Protein AF-A0A7S3TLE8-F1 (afdb_monomer_lite)

Organism: NCBI:txid141414

Foldseek 3Di:
DQDALPDPLVVVLVVLLVVLLVVLVVQLVPDPDQAEAAEDWQFDDPDLVRTHQDLVNSVSNVVSNVVSCVVSNYHYDYADCADPPSVSCGSTHHPCVSVVVDDDDPPPD

Radius of gyration: 15.37 Å; chains: 1; bounding box: 39×44×37 Å

Structure (mmCIF, N/CA/C/O backbone):
data_AF-A0A7S3TLE8-F1
#
_entry.id   AF-A0A7S3TLE8-F1
#
loop_
_atom_site.group_PDB
_atom_site.id
_atom_site.type_symbol
_atom_site.label_atom_id
_atom_site.label_alt_id
_atom_site.label_comp_id
_atom_site.label_asym_id
_atom_site.label_entity_id
_atom_site.label_seq_id
_atom_site.pdbx_PDB_ins_code
_atom_site.Cartn_x
_atom_site.Cartn_y
_atom_site.Cartn_z
_atom_site.occupancy
_atom_site.B_iso_or_equiv
_atom_site.auth_seq_id
_atom_site.auth_comp_id
_atom_site.auth_asym_id
_atom_site.auth_atom_id
_atom_site.pdbx_PDB_model_num
ATOM 1 N N . GLY A 1 1 ? -5.365 9.516 -11.826 1.00 66.75 1 GLY A N 1
ATOM 2 C CA . GLY A 1 1 ? -4.471 9.340 -10.668 1.00 66.75 1 GLY A CA 1
ATOM 3 C C . GLY A 1 1 ? -4.096 10.702 -10.131 1.00 66.75 1 GLY A C 1
ATOM 4 O O . GLY A 1 1 ? -4.058 11.639 -10.918 1.00 66.75 1 GLY A O 1
ATOM 5 N N . ALA A 1 2 ? -3.876 10.825 -8.821 1.00 85.94 2 ALA A N 1
ATOM 6 C CA . ALA A 1 2 ? -3.466 12.085 -8.189 1.00 85.94 2 ALA A CA 1
ATOM 7 C C . ALA A 1 2 ? -1.952 12.368 -8.320 1.00 85.94 2 ALA A C 1
ATOM 9 O O . ALA A 1 2 ? -1.517 13.480 -8.052 1.00 85.94 2 ALA A O 1
ATOM 10 N N . TYR A 1 3 ? -1.165 11.378 -8.749 1.00 93.06 3 TYR A N 1
ATOM 11 C CA . TYR A 1 3 ? 0.283 11.446 -8.969 1.00 93.06 3 TYR A CA 1
ATOM 12 C C . TYR A 1 3 ? 0.683 10.493 -10.106 1.00 93.06 3 TYR A C 1
ATOM 14 O O . TYR A 1 3 ? -0.108 9.620 -10.455 1.00 93.06 3 TYR 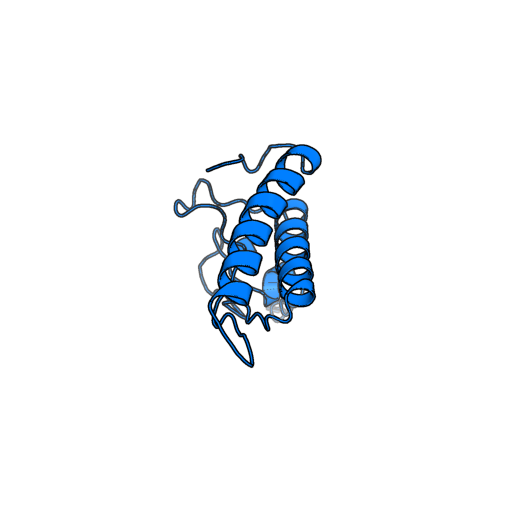A O 1
ATOM 22 N N . MET A 1 4 ? 1.894 10.623 -10.654 1.00 94.69 4 MET A N 1
ATOM 23 C CA . MET A 1 4 ? 2.493 9.689 -11.627 1.00 94.69 4 MET A CA 1
ATOM 24 C C . MET A 1 4 ? 3.645 8.905 -10.985 1.00 94.69 4 MET A C 1
ATOM 26 O O . MET A 1 4 ? 4.280 9.407 -10.062 1.00 94.69 4 MET A O 1
ATOM 30 N N . CYS A 1 5 ? 3.939 7.699 -11.482 1.00 93.94 5 CYS A N 1
ATOM 31 C CA . CYS A 1 5 ? 4.962 6.817 -10.895 1.00 93.94 5 CYS A CA 1
ATOM 32 C C . CYS A 1 5 ? 6.385 7.393 -10.931 1.00 93.94 5 CYS A C 1
ATOM 34 O O . CYS A 1 5 ? 7.216 7.016 -10.119 1.00 93.94 5 CYS A O 1
ATOM 36 N N . ASN A 1 6 ? 6.665 8.302 -11.867 1.00 94.94 6 ASN A N 1
ATOM 37 C CA . ASN A 1 6 ? 7.965 8.950 -12.035 1.00 94.94 6 ASN A CA 1
ATOM 38 C C . ASN A 1 6 ? 8.069 10.308 -11.322 1.00 94.94 6 ASN A C 1
ATOM 40 O O . ASN A 1 6 ? 9.055 11.021 -11.514 1.00 94.94 6 ASN A O 1
ATOM 44 N N . MET A 1 7 ? 7.048 10.712 -10.561 1.00 96.38 7 MET A N 1
ATOM 45 C CA . MET A 1 7 ? 7.151 11.919 -9.750 1.00 96.38 7 MET A CA 1
ATOM 46 C C . MET A 1 7 ? 8.108 11.680 -8.575 1.00 96.38 7 MET A C 1
ATOM 48 O O . MET A 1 7 ? 8.113 10.585 -8.011 1.00 96.38 7 MET A O 1
ATOM 52 N N . PRO A 1 8 ? 8.876 12.698 -8.159 1.00 97.50 8 PRO A N 1
ATOM 53 C CA . PRO A 1 8 ? 9.689 12.598 -6.955 1.00 97.50 8 PRO A CA 1
ATOM 54 C C . PRO A 1 8 ? 8.848 12.246 -5.717 1.00 97.50 8 PRO A C 1
ATOM 56 O O . PRO A 1 8 ? 7.723 12.738 -5.554 1.00 97.50 8 PRO A O 1
ATOM 59 N N . LEU A 1 9 ? 9.380 11.386 -4.842 1.00 97.31 9 LEU A N 1
ATOM 60 C CA . LEU A 1 9 ? 8.640 10.832 -3.702 1.00 97.31 9 LEU A CA 1
ATOM 61 C C . LEU A 1 9 ? 8.156 11.918 -2.733 1.00 97.31 9 LEU A C 1
ATOM 63 O O . LEU A 1 9 ? 7.073 11.796 -2.165 1.00 97.31 9 LEU A O 1
ATOM 67 N N . GLU A 1 10 ? 8.908 13.006 -2.586 1.00 97.50 10 GLU A N 1
ATOM 68 C CA . GLU A 1 10 ? 8.554 14.171 -1.774 1.00 97.50 10 GLU A CA 1
ATOM 69 C C . GLU A 1 10 ? 7.278 14.877 -2.251 1.00 97.50 10 GLU A C 1
ATOM 71 O O . GLU A 1 10 ? 6.582 15.499 -1.450 1.00 97.50 10 GLU A O 1
ATOM 76 N N . HIS A 1 11 ? 6.928 14.746 -3.533 1.00 97.44 11 HIS A N 1
ATOM 77 C CA . HIS A 1 11 ? 5.671 15.256 -4.073 1.00 97.44 11 HIS A CA 1
ATOM 78 C C . HIS A 1 11 ? 4.525 14.252 -3.920 1.00 97.44 11 HIS A C 1
ATOM 80 O O . HIS A 1 11 ? 3.375 14.658 -3.754 1.00 97.44 11 HIS A O 1
ATOM 86 N N . ILE A 1 12 ? 4.821 12.950 -3.958 1.00 97.12 12 ILE A N 1
ATOM 87 C CA . ILE A 1 12 ? 3.817 11.883 -3.849 1.00 97.12 12 ILE A CA 1
ATOM 88 C C . ILE A 1 12 ? 3.366 11.693 -2.396 1.00 97.12 12 ILE A C 1
ATOM 90 O O . ILE A 1 12 ? 2.167 11.597 -2.132 1.00 97.12 12 ILE A O 1
ATOM 94 N N . ARG A 1 13 ? 4.303 11.674 -1.441 1.00 97.38 13 ARG A N 1
ATOM 95 C CA . ARG A 1 13 ? 4.035 11.411 -0.018 1.00 97.38 13 ARG A CA 1
ATOM 96 C C . ARG A 1 13 ? 2.893 12.253 0.574 1.00 97.38 13 ARG A C 1
ATOM 98 O O . ARG A 1 13 ? 1.964 11.648 1.108 1.00 97.38 13 ARG A O 1
ATOM 105 N N . PRO A 1 14 ? 2.861 13.597 0.445 1.00 97.50 14 PRO A N 1
ATOM 106 C CA . PRO A 1 14 ? 1.776 14.396 1.023 1.00 97.50 14 PRO A CA 1
ATOM 107 C C . PRO A 1 14 ? 0.407 14.115 0.381 1.00 97.50 14 PRO A C 1
ATOM 109 O O . PRO A 1 14 ? -0.628 14.222 1.045 1.00 97.50 14 PRO A O 1
ATOM 112 N N . ILE A 1 15 ? 0.380 13.726 -0.900 1.00 96.44 15 ILE A N 1
ATOM 113 C CA . ILE A 1 15 ? -0.852 13.332 -1.597 1.00 96.44 15 ILE A CA 1
ATOM 114 C C . ILE A 1 15 ? -1.384 12.032 -0.989 1.00 96.44 15 ILE A C 1
ATOM 116 O O . ILE A 1 15 ? -2.561 11.958 -0.629 1.00 96.44 15 ILE A O 1
ATOM 120 N N . LEU A 1 16 ? -0.511 11.031 -0.827 1.00 95.19 16 LEU A N 1
ATOM 121 C CA . LEU A 1 16 ? -0.863 9.749 -0.217 1.00 95.19 16 LEU A CA 1
ATOM 122 C C . LEU A 1 16 ? -1.356 9.926 1.217 1.00 95.19 16 LEU A C 1
ATOM 124 O O . LEU A 1 16 ? -2.450 9.464 1.537 1.00 95.19 16 LEU A O 1
ATOM 128 N N . GLN A 1 17 ? -0.608 10.662 2.038 1.00 96.94 17 GLN A N 1
ATOM 129 C CA . GLN A 1 17 ? -0.977 10.973 3.419 1.00 96.94 17 GLN A CA 1
ATOM 130 C C . GLN A 1 17 ? -2.367 11.599 3.499 1.00 96.94 17 GLN A C 1
ATOM 132 O O . GLN A 1 17 ? -3.210 11.145 4.266 1.00 96.94 17 GLN A O 1
ATOM 137 N N . THR A 1 18 ? -2.656 12.584 2.647 1.00 97.00 18 THR A N 1
ATOM 138 C CA . THR A 1 18 ? -3.977 13.227 2.607 1.00 97.00 18 THR A CA 1
ATOM 139 C C . THR A 1 18 ? -5.092 12.222 2.299 1.00 97.00 18 THR A C 1
ATOM 141 O O . THR A 1 18 ? -6.143 12.234 2.946 1.00 97.00 18 THR A O 1
ATOM 144 N N . CYS A 1 19 ? -4.887 11.339 1.318 1.00 95.44 19 CYS A N 1
ATOM 145 C CA . CYS A 1 19 ? -5.876 10.336 0.927 1.00 95.44 19 CYS A CA 1
ATOM 146 C C . CYS A 1 19 ? -6.109 9.282 2.019 1.00 95.44 19 CYS A C 1
ATOM 148 O O . CYS A 1 19 ? -7.261 9.018 2.374 1.00 95.44 19 CYS A O 1
ATOM 150 N N . ILE A 1 20 ? -5.032 8.709 2.559 1.00 96.56 20 ILE A N 1
ATOM 151 C CA . ILE A 1 20 ? -5.085 7.648 3.571 1.00 96.56 20 ILE A CA 1
ATOM 152 C C . ILE A 1 20 ? -5.668 8.209 4.871 1.00 96.56 20 ILE A C 1
ATOM 154 O O . ILE A 1 20 ? -6.603 7.625 5.420 1.00 96.56 20 ILE A O 1
ATOM 158 N N . GLN A 1 21 ? -5.219 9.391 5.306 1.00 97.94 21 GLN A N 1
ATOM 159 C CA . GLN A 1 21 ? -5.721 10.042 6.516 1.00 97.94 21 GLN A CA 1
ATOM 160 C C . GLN A 1 21 ? -7.218 10.325 6.427 1.00 97.94 21 GLN A C 1
ATOM 162 O O . GLN A 1 21 ? -7.955 10.077 7.385 1.00 97.94 21 GLN A O 1
ATOM 167 N N . LYS A 1 22 ? -7.694 10.823 5.278 1.00 97.69 22 LYS A N 1
ATOM 168 C CA . LYS A 1 22 ? -9.120 11.087 5.060 1.00 97.69 22 LYS A CA 1
ATOM 169 C C . LYS A 1 22 ? -9.947 9.808 5.193 1.00 97.69 22 LYS A C 1
ATOM 171 O O . LYS A 1 22 ? -11.005 9.839 5.821 1.00 97.69 22 LYS A O 1
ATOM 176 N N . TYR A 1 23 ? -9.470 8.704 4.617 1.00 96.56 23 TYR A N 1
ATOM 177 C CA . TYR A 1 23 ? -10.128 7.406 4.735 1.00 96.56 23 TYR A CA 1
ATOM 178 C C . TYR A 1 23 ? -10.122 6.903 6.184 1.00 96.56 23 TYR A C 1
ATOM 180 O O . TYR A 1 23 ? -11.192 6.649 6.733 1.00 96.56 23 TYR A O 1
ATOM 188 N N . ALA A 1 24 ? -8.950 6.822 6.820 1.00 98.06 24 ALA A N 1
ATOM 189 C CA . ALA A 1 24 ? -8.796 6.274 8.166 1.00 98.06 24 ALA A CA 1
ATOM 190 C C . ALA A 1 24 ? -9.596 7.071 9.207 1.00 98.06 24 ALA A C 1
ATOM 192 O O . ALA A 1 24 ? -10.322 6.482 10.003 1.00 98.06 24 ALA A O 1
ATOM 193 N N . THR A 1 25 ? -9.571 8.407 9.120 1.00 98.12 25 THR A N 1
ATOM 194 C CA . THR A 1 25 ? -10.373 9.291 9.984 1.00 98.12 25 THR A CA 1
ATOM 195 C C . THR A 1 25 ? -11.869 9.039 9.806 1.00 98.12 25 THR A C 1
ATOM 197 O O . THR A 1 25 ? -12.614 8.973 10.783 1.00 98.12 25 THR A O 1
ATOM 200 N N . GLY A 1 26 ? -12.333 8.895 8.560 1.00 97.94 26 GLY A N 1
ATOM 201 C CA . GLY A 1 26 ? -13.729 8.569 8.279 1.00 97.94 26 GLY A CA 1
ATOM 202 C C . GLY A 1 26 ? -14.111 7.205 8.848 1.00 97.94 26 GLY A C 1
ATOM 203 O O . GLY A 1 26 ? -15.102 7.091 9.561 1.00 97.94 26 GLY A O 1
ATOM 204 N N . PHE A 1 27 ? -13.297 6.184 8.593 1.00 97.50 27 PHE A N 1
ATOM 205 C CA . PHE A 1 27 ? -13.540 4.831 9.079 1.00 97.50 27 PHE A CA 1
ATOM 206 C C . PHE A 1 27 ? -13.594 4.775 10.611 1.00 97.50 27 PHE A C 1
ATOM 208 O O . PHE A 1 27 ? -14.568 4.280 11.172 1.00 97.50 27 PHE A O 1
ATOM 215 N N . ALA A 1 28 ? -12.613 5.372 11.291 1.00 97.12 28 ALA A N 1
ATOM 216 C CA . ALA A 1 28 ? -12.561 5.435 12.749 1.00 97.12 28 ALA A CA 1
ATOM 217 C C . ALA A 1 28 ? -13.735 6.207 13.368 1.00 97.12 28 ALA A C 1
ATOM 219 O O . ALA A 1 28 ? -14.158 5.887 14.476 1.00 97.12 28 ALA A O 1
ATOM 220 N N . LYS A 1 29 ? -14.276 7.203 12.656 1.00 97.69 29 LYS A N 1
ATOM 221 C CA . LYS A 1 29 ? -15.440 7.980 13.095 1.00 97.69 29 LYS A CA 1
ATOM 222 C C . LYS A 1 29 ? -16.754 7.200 13.014 1.00 97.69 29 LYS A C 1
ATOM 224 O O . LYS A 1 29 ? -17.641 7.451 13.822 1.00 97.69 29 LYS A O 1
ATOM 229 N N . TYR A 1 30 ? -16.918 6.346 12.005 1.00 96.94 30 TYR A N 1
ATOM 230 C CA . TYR A 1 30 ? -18.201 5.693 11.710 1.00 96.94 30 TYR A CA 1
ATOM 231 C C . TYR A 1 30 ? -18.266 4.222 12.136 1.00 96.94 30 TYR A C 1
ATOM 233 O O . TYR A 1 30 ? -19.344 3.633 12.079 1.00 96.94 30 TYR A O 1
ATOM 241 N N . VAL A 1 31 ? -17.143 3.628 12.545 1.00 95.75 31 VAL A N 1
ATOM 242 C CA . VAL A 1 31 ? -17.067 2.236 12.999 1.00 95.75 31 VAL A CA 1
ATOM 243 C C . VAL A 1 31 ? -16.643 2.192 14.463 1.00 95.75 31 VAL A C 1
ATOM 245 O O . VAL A 1 31 ? -15.484 2.443 14.811 1.00 95.75 31 VAL A O 1
ATOM 248 N N . ASP A 1 32 ? -17.600 1.838 15.315 1.00 94.12 32 ASP A N 1
ATOM 249 C CA . ASP A 1 32 ? -17.377 1.630 16.742 1.00 94.12 32 ASP A CA 1
ATOM 250 C C . ASP A 1 32 ? -16.731 0.264 17.022 1.00 94.12 32 ASP A C 1
ATOM 252 O O . ASP A 1 32 ? -16.962 -0.719 16.317 1.00 94.12 32 ASP A O 1
ATOM 256 N N . GLY A 1 33 ? -15.943 0.188 18.098 1.00 95.62 33 GLY A N 1
ATOM 257 C CA . GLY A 1 33 ? -15.304 -1.051 18.551 1.00 95.62 33 GLY A CA 1
ATOM 258 C C . GLY A 1 33 ? -14.007 -1.401 17.813 1.00 95.62 33 GLY A C 1
ATOM 259 O O . GLY A 1 33 ? -13.233 -0.518 17.443 1.00 95.62 33 GLY A O 1
ATOM 260 N N . LEU A 1 34 ? -13.738 -2.706 17.671 1.00 96.75 34 LEU A N 1
ATOM 261 C CA . LEU A 1 34 ? -12.550 -3.213 16.980 1.00 96.75 34 LEU A CA 1
ATOM 262 C C . LEU A 1 34 ? -12.678 -2.987 15.473 1.00 96.75 34 LEU A C 1
ATOM 264 O O . LEU A 1 34 ? -13.670 -3.368 14.855 1.00 96.75 34 LEU A O 1
ATOM 268 N N . ARG A 1 35 ? -11.641 -2.393 14.886 1.00 97.44 35 ARG A N 1
ATOM 269 C CA . ARG A 1 35 ? -11.617 -1.957 13.492 1.00 97.44 35 ARG A CA 1
ATOM 270 C C . ARG A 1 35 ? -10.601 -2.763 12.707 1.00 97.44 35 ARG A C 1
ATOM 272 O O . ARG A 1 35 ? -9.443 -2.857 13.106 1.00 97.44 35 ARG A O 1
ATOM 279 N N . ALA A 1 36 ? -11.023 -3.295 11.567 1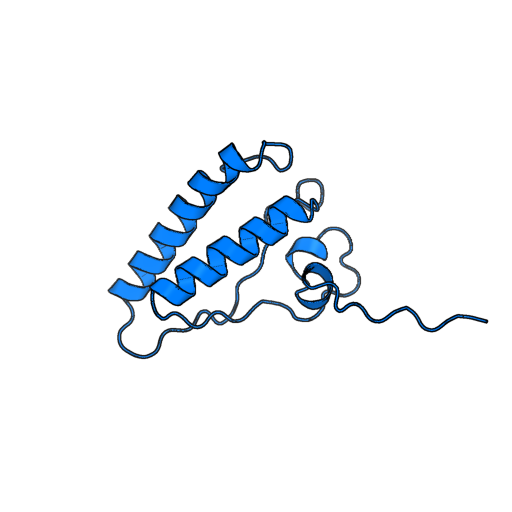.00 97.38 36 ALA A N 1
ATOM 280 C CA . ALA A 1 36 ? -10.136 -3.990 10.652 1.00 97.38 36 ALA A CA 1
ATOM 281 C C . ALA A 1 36 ? -10.447 -3.639 9.198 1.00 97.38 36 ALA A C 1
ATOM 283 O O . ALA A 1 36 ? -11.610 -3.492 8.821 1.00 97.38 36 ALA A O 1
ATOM 284 N N . ILE A 1 37 ? -9.395 -3.547 8.389 1.00 97.12 37 ILE A N 1
ATOM 285 C CA . ILE A 1 37 ? -9.480 -3.528 6.930 1.00 97.12 37 ILE A CA 1
ATOM 286 C C . ILE A 1 37 ? -9.120 -4.932 6.472 1.00 97.12 37 ILE A C 1
ATOM 288 O O . ILE A 1 37 ? -7.968 -5.343 6.602 1.00 97.12 37 ILE A O 1
ATOM 292 N N . SER A 1 38 ? -10.106 -5.674 5.968 1.00 96.19 38 SER A N 1
ATOM 293 C CA . SER A 1 38 ? -9.914 -7.063 5.542 1.00 96.19 38 SER A CA 1
ATOM 294 C C . SER A 1 38 ? -8.956 -7.198 4.361 1.00 96.19 38 SER A C 1
ATOM 296 O O . SER A 1 38 ? -8.334 -8.244 4.216 1.00 96.19 38 SER A O 1
ATOM 298 N N . GLU A 1 39 ? -8.849 -6.160 3.529 1.00 97.69 39 GLU A N 1
ATOM 299 C CA . GLU A 1 39 ? -7.996 -6.143 2.343 1.00 97.69 39 GLU A CA 1
ATOM 300 C C . GLU A 1 39 ? -7.473 -4.727 2.075 1.00 97.69 39 GLU A C 1
ATOM 302 O O . GLU A 1 39 ? -8.249 -3.788 1.887 1.00 97.69 39 GLU A O 1
ATOM 307 N N . PHE A 1 40 ? -6.153 -4.577 2.020 1.00 97.62 40 PHE A N 1
ATOM 308 C CA . PHE A 1 40 ? -5.485 -3.426 1.409 1.00 97.62 40 PHE A CA 1
ATOM 309 C C . PHE A 1 40 ? -4.293 -3.901 0.575 1.00 97.62 40 PHE A C 1
ATOM 311 O O . PHE A 1 40 ? -3.770 -4.986 0.806 1.00 97.62 40 PHE A O 1
ATOM 318 N N . SER A 1 41 ? -3.845 -3.101 -0.386 1.00 97.31 41 SER A N 1
ATOM 319 C CA . SER A 1 41 ? -2.681 -3.416 -1.219 1.00 97.31 41 SER A CA 1
ATOM 320 C C . SER A 1 41 ? -1.913 -2.138 -1.561 1.00 97.31 41 SER A C 1
ATOM 322 O O . SER A 1 41 ? -2.217 -1.057 -1.047 1.00 97.31 41 SER A O 1
ATOM 324 N N . LEU A 1 42 ? -0.905 -2.249 -2.425 1.00 96.81 42 LEU A N 1
ATOM 325 C CA . LEU A 1 42 ? -0.132 -1.124 -2.967 1.00 96.81 42 LEU A CA 1
ATOM 326 C C . LEU A 1 42 ? -0.434 -0.919 -4.460 1.00 96.81 42 LEU A C 1
ATOM 328 O O . LEU A 1 42 ? 0.362 -0.335 -5.195 1.00 96.81 42 LEU A O 1
ATOM 332 N N . GLY A 1 43 ? -1.578 -1.423 -4.935 1.00 95.00 43 GLY A N 1
ATOM 333 C CA . GLY A 1 43 ? -2.031 -1.223 -6.307 1.00 95.00 43 GLY A CA 1
ATOM 334 C C . GLY A 1 43 ? -2.223 0.265 -6.616 1.00 95.00 43 GLY A C 1
ATOM 335 O O . GLY A 1 43 ? -2.991 0.954 -5.953 1.00 95.00 43 GLY A O 1
ATOM 33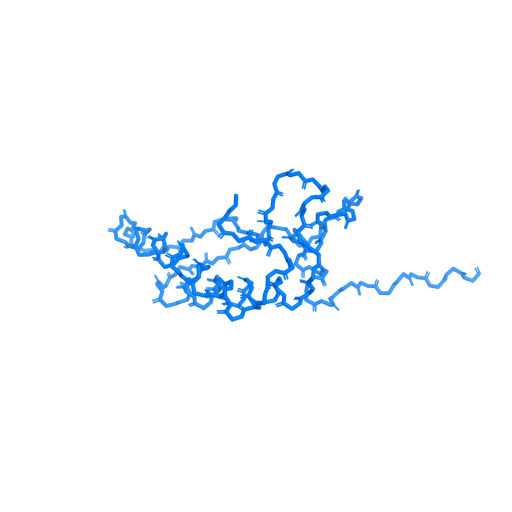6 N N . THR A 1 44 ? -1.532 0.765 -7.641 1.00 94.25 44 THR A N 1
ATOM 337 C CA . THR A 1 44 ? -1.500 2.201 -7.979 1.00 94.25 44 THR A CA 1
ATOM 338 C C . THR A 1 44 ? -2.440 2.571 -9.128 1.00 94.25 44 THR A C 1
ATOM 340 O O . THR A 1 44 ? -3.126 3.592 -9.080 1.00 94.25 44 THR A O 1
ATOM 343 N N . TYR A 1 45 ? -2.501 1.725 -10.157 1.00 93.06 45 TYR A N 1
ATOM 344 C CA . TYR A 1 45 ? -3.325 1.902 -11.351 1.00 93.06 45 TYR A CA 1
ATOM 345 C C . TYR A 1 45 ? -4.041 0.600 -11.704 1.00 93.06 45 TYR A C 1
ATOM 347 O O . TYR A 1 45 ? -3.511 -0.487 -11.493 1.00 93.06 45 TYR A O 1
ATOM 355 N N . SER A 1 46 ? -5.231 0.709 -12.298 1.00 90.75 46 SER A N 1
ATOM 356 C CA . SER A 1 46 ? -5.962 -0.445 -12.839 1.00 90.75 46 SER A CA 1
ATOM 357 C C . SER A 1 46 ? -5.383 -0.953 -14.164 1.00 90.75 46 SER A C 1
ATOM 359 O O . SER A 1 46 ? -5.588 -2.108 -14.529 1.00 90.75 46 SER A O 1
ATOM 361 N N . THR A 1 47 ? -4.652 -0.106 -14.892 1.00 92.50 47 THR A N 1
ATOM 362 C CA . THR A 1 47 ? -4.000 -0.460 -16.157 1.00 92.50 47 THR A CA 1
ATOM 363 C C . THR A 1 47 ? -2.590 -0.968 -15.892 1.00 92.50 47 THR A C 1
ATOM 365 O O . THR A 1 47 ? -1.763 -0.218 -15.380 1.00 92.50 47 THR A O 1
ATOM 368 N N . ALA A 1 48 ? -2.286 -2.197 -16.322 1.00 91.31 48 ALA A N 1
ATOM 369 C CA . ALA A 1 48 ? -0.972 -2.818 -16.129 1.00 91.31 48 ALA A CA 1
ATOM 370 C C . ALA A 1 48 ? 0.181 -1.942 -16.654 1.00 91.31 48 ALA A C 1
ATOM 372 O O . ALA A 1 48 ? 1.159 -1.730 -15.955 1.00 91.31 48 ALA A O 1
ATOM 373 N N . ALA A 1 49 ? 0.029 -1.341 -17.839 1.00 92.06 49 ALA A N 1
ATOM 374 C CA . ALA A 1 49 ? 1.046 -0.467 -18.436 1.00 92.06 49 ALA A CA 1
ATOM 375 C C . ALA A 1 49 ? 1.344 0.823 -17.641 1.00 92.06 49 ALA A C 1
ATOM 377 O O . ALA A 1 49 ? 2.287 1.531 -17.973 1.00 92.06 49 ALA A O 1
ATOM 378 N N . LEU A 1 50 ? 0.521 1.153 -16.641 1.00 93.38 50 LEU A N 1
ATOM 379 C CA . LEU A 1 50 ? 0.671 2.338 -15.795 1.00 93.38 50 LEU A CA 1
ATOM 380 C C . LEU A 1 50 ? 0.943 1.985 -14.329 1.00 93.38 50 LEU A C 1
ATOM 382 O O . LEU A 1 50 ? 1.189 2.891 -13.539 1.00 93.38 50 LEU A O 1
ATOM 386 N N . ALA A 1 51 ? 0.850 0.709 -13.945 1.00 94.25 51 ALA A N 1
ATOM 387 C CA . ALA A 1 51 ? 1.072 0.294 -12.569 1.00 94.25 51 ALA A CA 1
ATOM 388 C C . ALA A 1 51 ? 2.526 0.577 -12.177 1.00 94.25 51 ALA A C 1
ATOM 390 O O . ALA A 1 51 ? 3.450 0.147 -12.862 1.00 94.25 51 ALA A O 1
ATOM 391 N N . CYS A 1 52 ? 2.716 1.320 -11.088 1.00 95.19 52 CYS A N 1
ATOM 392 C CA . CYS A 1 52 ? 4.047 1.608 -10.575 1.00 95.19 52 CYS A CA 1
ATOM 393 C C . CYS A 1 52 ? 4.712 0.323 -10.074 1.00 95.19 52 CYS A C 1
ATOM 395 O O . CYS A 1 52 ? 4.088 -0.450 -9.346 1.00 95.19 52 CYS A O 1
ATOM 397 N N . ASP A 1 53 ? 5.983 0.153 -10.418 1.00 94.88 53 ASP A N 1
ATOM 398 C CA . ASP A 1 53 ? 6.846 -0.957 -10.016 1.00 94.88 53 ASP A CA 1
ATOM 399 C C . ASP A 1 53 ? 8.109 -0.492 -9.268 1.00 94.88 53 ASP A C 1
ATOM 401 O O . ASP A 1 53 ? 8.894 -1.328 -8.824 1.00 94.88 53 ASP A O 1
ATOM 405 N N . ASP A 1 54 ? 8.284 0.823 -9.080 1.00 95.44 54 ASP A N 1
ATOM 406 C CA . ASP A 1 54 ? 9.385 1.396 -8.305 1.00 95.44 54 ASP A CA 1
ATOM 407 C C . ASP A 1 54 ? 9.307 0.959 -6.827 1.00 95.44 54 ASP A C 1
ATOM 409 O O . ASP A 1 54 ? 8.343 1.310 -6.130 1.00 95.44 54 ASP A O 1
ATOM 413 N N . PRO A 1 55 ? 10.308 0.219 -6.310 1.00 94.50 55 PRO A N 1
ATOM 414 C CA . PRO A 1 55 ? 10.262 -0.294 -4.946 1.00 94.50 55 PRO A CA 1
ATOM 415 C C . PRO A 1 55 ? 10.205 0.813 -3.894 1.00 94.50 55 PRO A C 1
ATOM 417 O O . PRO A 1 55 ? 9.504 0.663 -2.898 1.00 94.50 55 PRO A O 1
ATOM 420 N N . ALA A 1 56 ? 10.901 1.936 -4.098 1.00 95.75 56 ALA A N 1
ATOM 421 C CA . ALA A 1 56 ? 10.948 3.014 -3.112 1.00 95.75 56 ALA A CA 1
ATOM 422 C C . ALA A 1 56 ? 9.578 3.696 -2.954 1.00 95.75 56 ALA A C 1
ATOM 424 O O . ALA A 1 56 ? 9.140 3.962 -1.832 1.00 95.75 56 ALA A O 1
ATOM 425 N N . LEU A 1 57 ? 8.867 3.910 -4.063 1.00 96.75 57 LEU A N 1
ATOM 426 C CA . LEU A 1 57 ? 7.495 4.402 -4.071 1.00 96.75 57 LEU A CA 1
ATOM 427 C C . LEU A 1 57 ? 6.560 3.440 -3.341 1.00 96.75 57 LEU A C 1
ATOM 429 O O . LEU A 1 57 ? 5.779 3.873 -2.493 1.00 96.75 57 LEU A O 1
ATOM 433 N N . LEU A 1 58 ? 6.630 2.145 -3.655 1.00 97.06 58 LEU A N 1
ATOM 434 C CA . LEU A 1 58 ? 5.741 1.141 -3.069 1.00 97.06 58 LEU A CA 1
ATOM 435 C C . LEU A 1 58 ? 6.023 0.921 -1.576 1.00 97.06 58 LEU A C 1
ATOM 437 O O . LEU A 1 58 ? 5.078 0.822 -0.795 1.00 97.06 58 LEU A O 1
ATOM 441 N N . HIS A 1 59 ? 7.289 0.942 -1.151 1.00 97.00 59 HIS A N 1
ATOM 442 C CA . HIS A 1 59 ? 7.659 0.910 0.266 1.00 97.00 59 HIS A CA 1
ATOM 443 C C . HIS A 1 59 ? 7.108 2.113 1.027 1.00 97.00 59 HIS A C 1
ATOM 445 O O . HIS A 1 59 ? 6.453 1.926 2.049 1.00 97.00 59 HIS A O 1
ATOM 451 N N . MET A 1 60 ? 7.276 3.328 0.497 1.00 97.06 60 MET A N 1
ATOM 452 C CA . MET A 1 60 ? 6.637 4.517 1.066 1.00 97.06 60 MET A CA 1
ATOM 453 C C . MET A 1 60 ? 5.118 4.331 1.159 1.00 97.06 60 MET A C 1
ATOM 455 O O . MET A 1 60 ? 4.512 4.694 2.161 1.00 97.06 60 MET A O 1
ATOM 459 N N . PHE A 1 61 ? 4.482 3.759 0.136 1.00 96.62 61 PHE A N 1
ATOM 460 C CA . PHE A 1 61 ? 3.035 3.564 0.139 1.00 96.62 61 PHE A CA 1
ATOM 461 C C . PHE A 1 61 ? 2.582 2.574 1.226 1.00 96.62 61 PHE A C 1
ATOM 463 O O . PHE A 1 61 ? 1.549 2.782 1.863 1.00 96.62 61 PHE A O 1
ATOM 470 N N . LEU A 1 62 ? 3.359 1.512 1.454 1.00 97.56 62 LEU A N 1
ATOM 471 C CA . LEU A 1 62 ? 3.127 0.548 2.527 1.00 97.56 62 LEU A CA 1
ATOM 472 C C . LEU A 1 62 ? 3.303 1.196 3.902 1.00 97.56 62 LEU A C 1
ATOM 474 O O . LEU A 1 62 ? 2.433 1.045 4.759 1.00 97.56 62 LEU A O 1
ATOM 478 N N . GLU A 1 63 ? 4.397 1.935 4.092 1.00 97.56 63 GLU A N 1
ATOM 479 C CA . GLU A 1 63 ? 4.706 2.649 5.332 1.00 97.56 63 GLU A CA 1
ATOM 480 C C . GLU A 1 63 ? 3.584 3.612 5.716 1.00 97.56 63 GLU A C 1
ATOM 482 O O . GLU A 1 63 ? 3.069 3.517 6.825 1.00 97.56 63 GLU A O 1
ATOM 487 N N . GLU A 1 64 ? 3.163 4.487 4.796 1.00 97.94 64 GLU A N 1
ATOM 488 C CA . GLU A 1 64 ? 2.137 5.503 5.065 1.00 97.94 64 GLU A CA 1
ATOM 489 C C . GLU A 1 64 ? 0.761 4.888 5.355 1.00 97.94 64 GLU A C 1
ATOM 491 O O . GLU A 1 64 ? 0.016 5.397 6.193 1.00 97.94 64 GLU A O 1
ATOM 496 N N . GLN A 1 65 ? 0.402 3.786 4.686 1.00 97.94 65 GLN A N 1
ATOM 497 C CA . GLN A 1 65 ? -0.845 3.076 4.977 1.00 97.94 65 GLN A CA 1
ATOM 498 C C . GLN A 1 65 ? -0.806 2.443 6.369 1.00 97.94 65 GLN A C 1
ATOM 500 O O . GLN A 1 65 ? -1.703 2.679 7.176 1.00 97.94 65 GLN A O 1
ATOM 505 N N . VAL A 1 66 ? 0.238 1.668 6.672 1.00 97.69 66 VAL A N 1
ATOM 506 C CA . VAL A 1 66 ? 0.351 0.945 7.947 1.00 97.69 66 VAL A CA 1
ATOM 507 C C . VAL A 1 66 ? 0.484 1.907 9.126 1.00 97.69 66 VAL A C 1
ATOM 509 O O . VAL A 1 66 ? -0.178 1.693 10.141 1.00 97.69 66 VAL A O 1
ATOM 512 N N . SER A 1 67 ? 1.285 2.971 9.000 1.00 98.12 67 SER A N 1
ATOM 513 C CA . SER A 1 67 ? 1.443 3.980 10.054 1.00 98.12 67 SER A CA 1
ATOM 514 C C . SER A 1 67 ? 0.113 4.670 10.352 1.00 98.12 67 SER A C 1
ATOM 516 O O . SER A 1 67 ? -0.328 4.688 11.501 1.00 98.12 67 SER A O 1
ATOM 518 N N . THR A 1 68 ? -0.587 5.130 9.313 1.00 98.38 68 THR A N 1
ATOM 519 C CA . THR A 1 68 ? -1.879 5.804 9.461 1.00 98.38 68 THR A CA 1
ATOM 520 C C . THR A 1 68 ? -2.929 4.863 10.054 1.00 98.38 68 THR A C 1
ATOM 522 O O . THR A 1 68 ? -3.669 5.235 10.963 1.00 98.38 68 THR A O 1
ATOM 525 N N . PHE A 1 69 ? -3.011 3.616 9.589 1.00 98.31 69 PHE A N 1
ATOM 526 C CA . PHE A 1 69 ? -3.952 2.649 10.157 1.00 98.31 69 PHE A CA 1
ATOM 527 C C . PHE A 1 69 ? -3.652 2.362 11.633 1.00 98.31 69 PHE A C 1
ATOM 529 O O . PHE A 1 69 ? -4.586 2.318 12.437 1.00 98.31 69 PHE A O 1
ATOM 536 N N . ALA A 1 70 ? -2.377 2.264 12.016 1.00 98.06 70 ALA A N 1
ATOM 537 C CA . ALA A 1 70 ? -1.974 2.094 13.409 1.00 98.06 70 ALA A CA 1
ATOM 538 C C . ALA A 1 70 ? -2.378 3.291 14.290 1.00 98.06 70 ALA A C 1
ATOM 540 O O . ALA A 1 70 ? -2.925 3.084 15.375 1.00 98.06 70 ALA A O 1
ATOM 541 N N . GLU A 1 71 ? -2.191 4.529 13.818 1.00 98.00 71 GLU A N 1
ATOM 542 C CA . GLU A 1 71 ? -2.612 5.752 14.526 1.00 98.00 71 GLU A CA 1
ATOM 543 C C . GLU A 1 71 ? -4.119 5.773 14.827 1.00 98.00 71 GLU A C 1
ATOM 545 O O . GLU A 1 71 ? -4.544 6.227 15.891 1.00 98.00 71 GLU A O 1
ATOM 550 N N . HIS A 1 72 ? -4.933 5.228 13.919 1.00 98.00 72 HIS A N 1
ATOM 551 C CA . HIS A 1 72 ? -6.390 5.139 14.063 1.00 98.00 72 HIS A CA 1
ATOM 552 C C . HIS A 1 72 ? -6.876 3.826 14.699 1.00 98.00 72 HIS A C 1
ATOM 554 O O . HIS A 1 72 ? -8.084 3.569 14.722 1.00 98.00 72 HIS A O 1
ATOM 560 N N . GLN A 1 73 ? -5.970 2.996 15.234 1.00 97.88 73 GLN A N 1
ATOM 561 C CA . GLN A 1 73 ? -6.278 1.683 15.825 1.00 97.88 73 GLN A CA 1
ATOM 562 C C . GLN A 1 73 ? -7.052 0.759 14.867 1.00 97.88 73 GLN A C 1
ATOM 564 O O . GLN A 1 73 ? -7.978 0.048 15.262 1.00 97.88 73 GLN A O 1
ATOM 569 N N . ILE A 1 74 ? -6.700 0.800 13.584 1.00 98.44 74 ILE A N 1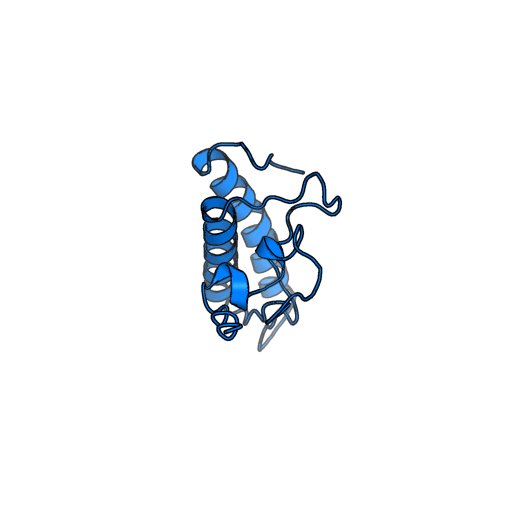
ATOM 570 C CA . ILE A 1 74 ? -7.262 -0.043 12.534 1.00 98.44 74 ILE A CA 1
ATOM 571 C C . ILE A 1 74 ? -6.263 -1.163 12.263 1.00 98.44 74 ILE A C 1
ATOM 573 O O . ILE A 1 74 ? -5.111 -0.884 11.953 1.00 98.44 74 ILE A O 1
ATOM 577 N N . GLN A 1 75 ? -6.698 -2.419 12.342 1.00 98.19 75 GLN A N 1
ATOM 578 C CA . GLN A 1 75 ? -5.884 -3.571 11.957 1.00 98.19 75 GLN A CA 1
ATOM 579 C C . GLN A 1 75 ? -5.971 -3.796 10.439 1.00 98.19 75 GLN A C 1
ATOM 581 O O . GLN A 1 75 ? -7.039 -4.179 9.953 1.00 98.19 75 GLN A O 1
ATOM 586 N N . PRO A 1 76 ? -4.891 -3.605 9.666 1.00 97.75 76 PRO A N 1
ATOM 587 C CA . PRO A 1 76 ? -4.941 -3.826 8.232 1.00 97.75 76 PRO A CA 1
ATOM 588 C C . PRO A 1 76 ? -4.452 -5.238 7.873 1.00 97.75 76 PRO A C 1
ATOM 590 O O . PRO A 1 76 ? -3.495 -5.747 8.461 1.00 97.75 76 PRO A O 1
ATOM 593 N N . PHE A 1 77 ? -5.099 -5.872 6.894 1.00 98.00 77 PHE A N 1
ATOM 594 C CA . PHE A 1 77 ? -4.697 -7.166 6.340 1.00 98.00 77 PHE A CA 1
ATOM 595 C C . PHE A 1 77 ? -4.318 -7.009 4.868 1.00 98.00 77 PHE A C 1
ATOM 597 O O . PHE A 1 77 ? -5.136 -6.615 4.036 1.00 98.00 77 PHE A O 1
ATOM 604 N N . PHE A 1 78 ? -3.049 -7.275 4.555 1.00 98.12 78 PHE A N 1
ATOM 605 C CA . PHE A 1 78 ? -2.532 -7.080 3.207 1.00 98.12 78 PHE A CA 1
ATOM 606 C C . PHE A 1 78 ? -3.087 -8.151 2.266 1.00 98.12 78 PHE A C 1
ATOM 608 O O . PHE A 1 78 ? -2.937 -9.351 2.508 1.00 98.12 78 PHE A O 1
ATOM 615 N N . TRP A 1 79 ? -3.667 -7.706 1.160 1.00 96.62 79 TRP A N 1
ATOM 616 C CA . TRP A 1 79 ? -4.048 -8.536 0.037 1.00 96.62 79 TRP A CA 1
ATOM 617 C C . TRP A 1 79 ? -3.013 -8.386 -1.091 1.00 96.62 79 TRP A C 1
ATOM 619 O O . TRP A 1 79 ? -2.904 -7.332 -1.712 1.00 96.62 79 TRP A O 1
ATOM 629 N N . THR A 1 80 ? -2.228 -9.407 -1.415 1.00 94.94 80 THR A N 1
ATOM 630 C CA . THR A 1 80 ? -2.213 -10.783 -0.895 1.00 94.94 80 THR A CA 1
ATOM 631 C C . THR A 1 80 ? -0.806 -11.193 -0.468 1.00 94.94 80 THR A C 1
ATOM 633 O O . THR A 1 80 ? 0.157 -10.461 -0.679 1.00 94.94 80 THR A O 1
ATOM 636 N N . TRP A 1 81 ? -0.661 -12.371 0.143 1.00 94.94 81 TRP A N 1
ATOM 637 C CA . TRP A 1 81 ? 0.654 -12.912 0.482 1.00 94.94 81 TRP A CA 1
ATOM 638 C C . TRP A 1 81 ? 1.522 -13.105 -0.768 1.00 94.94 81 TRP A C 1
ATOM 640 O O . TRP A 1 81 ? 2.666 -12.670 -0.773 1.00 94.94 81 TRP A O 1
ATOM 650 N N . LYS A 1 82 ? 0.979 -13.710 -1.833 1.00 94.62 82 LYS A N 1
ATOM 651 C CA . LYS A 1 82 ? 1.703 -14.021 -3.076 1.00 94.62 82 LYS A CA 1
ATOM 652 C C . LYS A 1 82 ? 0.810 -13.806 -4.299 1.00 94.62 82 LYS A C 1
ATOM 654 O O . LYS A 1 82 ? -0.315 -14.298 -4.315 1.00 94.62 82 LYS A O 1
ATOM 659 N N . MET A 1 83 ? 1.336 -13.160 -5.344 1.00 93.00 83 MET A N 1
ATOM 660 C CA . MET A 1 83 ? 0.626 -12.903 -6.608 1.00 93.00 83 MET A CA 1
ATOM 661 C C . MET A 1 83 ? 1.229 -13.718 -7.770 1.00 93.00 83 MET A C 1
ATOM 663 O O . MET A 1 83 ? 2.168 -13.261 -8.419 1.00 93.00 83 MET A O 1
ATOM 667 N N . PRO A 1 84 ? 0.720 -14.924 -8.077 1.00 86.06 84 PRO A N 1
ATOM 668 C CA . PRO A 1 84 ? 1.286 -15.743 -9.143 1.00 86.06 84 PRO A CA 1
ATOM 669 C C . PRO A 1 84 ? 0.929 -15.199 -10.536 1.00 86.06 84 PRO A C 1
ATOM 671 O O . PRO A 1 84 ? -0.177 -14.715 -10.766 1.00 86.06 84 PRO A O 1
ATOM 674 N N . TYR A 1 85 ? 1.860 -15.331 -11.488 1.00 86.06 85 TYR A N 1
ATOM 675 C CA . TYR A 1 85 ? 1.659 -15.057 -12.924 1.00 86.06 85 TYR A CA 1
ATOM 676 C C . TYR A 1 85 ? 1.260 -13.612 -13.286 1.00 86.06 85 TYR A C 1
ATOM 678 O O . TYR A 1 85 ? 0.860 -13.343 -14.417 1.00 86.06 85 TYR A O 1
ATOM 686 N N . GLY A 1 86 ? 1.402 -12.671 -12.351 1.00 87.00 86 GLY A N 1
ATOM 687 C CA . GLY A 1 86 ? 0.995 -11.276 -12.503 1.00 87.00 86 GLY A CA 1
ATOM 688 C C . GLY A 1 86 ? 2.162 -10.299 -12.437 1.00 87.00 86 GLY A C 1
ATOM 689 O O . GLY A 1 86 ? 2.040 -9.313 -11.726 1.00 87.00 86 GLY A O 1
ATOM 690 N N . LYS A 1 87 ? 3.270 -10.547 -13.153 1.00 90.19 87 LYS A N 1
ATOM 691 C CA . LYS A 1 87 ? 4.555 -9.823 -13.006 1.00 90.19 87 LYS A CA 1
ATOM 692 C C . LYS A 1 87 ? 4.429 -8.295 -12.907 1.00 90.19 87 LYS A C 1
ATOM 694 O O . LYS A 1 87 ? 5.134 -7.670 -12.133 1.00 90.19 87 LYS A O 1
ATOM 699 N N . THR A 1 88 ? 3.532 -7.687 -13.683 1.00 93.25 88 THR A N 1
ATOM 700 C CA . THR A 1 88 ? 3.335 -6.228 -13.677 1.00 93.25 88 THR A CA 1
ATOM 701 C C . THR A 1 88 ? 2.606 -5.713 -12.433 1.00 93.25 88 THR A C 1
ATOM 703 O O . THR A 1 88 ? 2.862 -4.604 -11.987 1.00 93.25 88 THR A O 1
ATOM 706 N N . PHE A 1 89 ? 1.695 -6.501 -11.863 1.00 95.19 89 PHE A N 1
ATOM 707 C CA . PHE A 1 89 ? 0.969 -6.138 -10.642 1.00 95.19 89 PHE A CA 1
ATOM 708 C C . PHE A 1 89 ? 1.626 -6.696 -9.377 1.00 95.19 89 PHE A C 1
ATOM 710 O O . PHE A 1 89 ? 1.366 -6.197 -8.289 1.00 95.19 89 PHE A O 1
ATOM 717 N N . GLU A 1 90 ? 2.486 -7.703 -9.499 1.00 95.62 90 GLU A N 1
ATOM 718 C CA . GLU A 1 90 ? 3.155 -8.372 -8.385 1.00 95.62 90 GLU A CA 1
ATOM 719 C C . GLU A 1 90 ? 3.811 -7.402 -7.388 1.00 95.62 90 GLU A C 1
ATOM 721 O O . GLU A 1 90 ? 3.526 -7.558 -6.199 1.00 95.62 90 GLU A O 1
ATOM 726 N N . PRO A 1 91 ? 4.542 -6.344 -7.806 1.00 95.38 91 PRO A N 1
ATOM 727 C CA . PRO A 1 91 ? 5.117 -5.383 -6.864 1.00 95.38 91 PRO A CA 1
ATOM 728 C C . PRO A 1 91 ? 4.083 -4.727 -5.939 1.00 95.38 91 PRO A C 1
ATOM 730 O O . PRO A 1 91 ? 4.355 -4.494 -4.764 1.00 95.38 91 PRO A O 1
ATOM 733 N N . GLY A 1 92 ? 2.882 -4.450 -6.458 1.00 96.25 92 GLY A N 1
ATOM 734 C CA . GLY A 1 92 ? 1.817 -3.783 -5.712 1.00 96.25 92 GLY A CA 1
ATOM 735 C C . GLY A 1 92 ? 0.866 -4.722 -4.962 1.00 96.25 92 GLY A C 1
ATOM 736 O O . GLY A 1 92 ? 0.097 -4.268 -4.117 1.00 96.25 92 GLY A O 1
ATOM 737 N N . TRP A 1 93 ? 0.879 -6.016 -5.285 1.00 96.75 93 TRP A N 1
ATOM 738 C CA . TRP A 1 93 ? -0.145 -6.978 -4.853 1.00 96.75 93 TRP A CA 1
ATOM 739 C C . TRP A 1 93 ? 0.417 -8.206 -4.125 1.00 96.75 93 TRP A C 1
ATOM 741 O O . TRP A 1 93 ? -0.360 -8.985 -3.579 1.00 96.75 93 TRP A O 1
ATOM 751 N N . SER A 1 94 ? 1.738 -8.400 -4.094 1.00 96.56 94 SER A N 1
ATOM 752 C CA . SER A 1 94 ? 2.401 -9.494 -3.376 1.00 96.56 94 SER A CA 1
ATOM 753 C C . SER A 1 94 ? 3.168 -8.948 -2.173 1.00 96.56 94 SER A C 1
ATOM 755 O O . SER A 1 94 ? 4.207 -8.304 -2.331 1.00 96.56 94 SER A O 1
ATOM 757 N N . LEU A 1 95 ? 2.687 -9.236 -0.958 1.00 95.88 95 LEU A N 1
ATOM 758 C CA . LEU A 1 95 ? 3.404 -8.895 0.271 1.00 95.88 95 LEU A CA 1
ATOM 759 C C . LEU A 1 95 ? 4.766 -9.588 0.300 1.00 95.88 95 LEU A C 1
ATOM 761 O O . LEU A 1 95 ? 5.762 -8.974 0.674 1.00 95.88 95 LEU A O 1
ATOM 765 N N . LYS A 1 96 ? 4.815 -10.855 -0.126 1.00 94.94 96 LYS A N 1
ATOM 766 C CA . LYS A 1 96 ? 6.044 -11.646 -0.214 1.00 94.94 96 LYS A CA 1
ATOM 767 C C . LYS A 1 96 ? 7.086 -10.958 -1.098 1.00 94.94 96 LYS A C 1
ATOM 769 O O . LYS A 1 96 ? 8.240 -10.857 -0.691 1.00 94.94 96 LYS A O 1
ATOM 774 N N . PHE A 1 97 ? 6.667 -10.407 -2.237 1.00 94.50 97 PHE A N 1
ATOM 775 C CA . PHE A 1 97 ? 7.551 -9.678 -3.146 1.00 94.50 97 PHE A CA 1
ATOM 776 C C . PHE A 1 97 ? 8.069 -8.384 -2.516 1.00 94.50 97 PHE A C 1
ATOM 778 O O . PHE A 1 97 ? 9.278 -8.205 -2.388 1.00 94.50 97 PHE A O 1
ATOM 785 N N . ILE A 1 98 ? 7.169 -7.496 -2.073 1.00 95.00 98 ILE A N 1
ATOM 786 C CA . ILE A 1 98 ? 7.570 -6.172 -1.572 1.00 95.00 98 ILE A CA 1
ATOM 787 C C . ILE A 1 98 ? 8.358 -6.248 -0.258 1.00 95.00 98 ILE A C 1
ATOM 789 O O . ILE A 1 98 ? 9.115 -5.344 0.062 1.00 95.00 98 ILE A O 1
ATOM 793 N N . THR A 1 99 ? 8.231 -7.334 0.506 1.00 93.38 99 THR A N 1
ATOM 794 C CA . THR A 1 99 ? 9.019 -7.553 1.733 1.00 93.38 99 THR A CA 1
ATOM 795 C C . THR A 1 99 ? 10.316 -8.328 1.497 1.00 93.38 99 THR A C 1
ATOM 797 O O . THR A 1 99 ? 11.032 -8.610 2.457 1.00 93.38 99 THR A O 1
ATOM 800 N N . GLY A 1 100 ? 10.640 -8.671 0.244 1.00 91.88 100 GLY A N 1
ATOM 801 C CA . GLY A 1 100 ? 11.855 -9.412 -0.102 1.00 91.88 100 GLY A CA 1
ATOM 802 C C . GLY A 1 100 ? 11.868 -10.853 0.415 1.00 91.88 100 GLY A C 1
ATOM 803 O O . GLY A 1 100 ? 12.935 -11.421 0.621 1.00 91.88 100 GLY A O 1
ATOM 804 N N . GLN A 1 101 ? 10.692 -11.438 0.647 1.00 90.25 101 GLN A N 1
ATOM 805 C CA . GLN A 1 101 ? 10.514 -12.791 1.182 1.00 90.25 101 GLN A CA 1
ATOM 806 C C . GLN A 1 101 ? 10.321 -13.837 0.075 1.00 90.25 101 GLN A C 1
ATOM 808 O O . GLN A 1 101 ? 9.892 -14.955 0.363 1.00 90.25 101 GLN A O 1
ATOM 813 N N . GLU A 1 102 ? 10.576 -13.492 -1.193 1.00 85.19 102 GLU A N 1
ATOM 814 C CA . GLU A 1 102 ? 10.552 -14.466 -2.287 1.00 85.19 102 GLU A CA 1
ATOM 815 C C . GLU A 1 102 ? 11.551 -15.593 -2.005 1.00 85.19 102 GLU A C 1
ATOM 817 O O . GLU A 1 102 ? 12.705 -15.362 -1.646 1.00 85.19 102 GLU A O 1
ATOM 822 N N . GLU A 1 103 ? 11.088 -16.836 -2.139 1.00 73.00 103 GLU A N 1
ATOM 823 C CA . GLU A 1 103 ? 11.992 -17.979 -2.054 1.00 73.00 103 GLU A CA 1
ATOM 824 C C . GLU A 1 103 ? 12.907 -17.931 -3.274 1.00 73.00 103 GLU A C 1
ATOM 826 O O . GLU A 1 103 ? 12.433 -17.698 -4.391 1.00 73.00 103 GLU A O 1
ATOM 831 N N . ALA A 1 104 ? 14.206 -18.170 -3.075 1.00 61.59 104 ALA A N 1
ATOM 832 C CA . ALA A 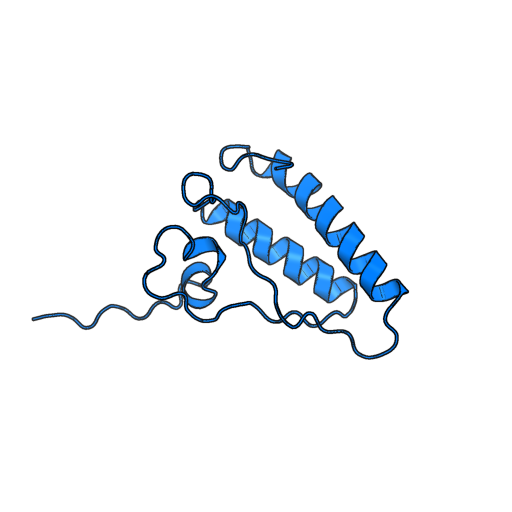1 104 ? 15.088 -18.430 -4.201 1.00 61.59 104 ALA A CA 1
ATOM 833 C C . ALA A 1 104 ? 14.473 -19.575 -5.028 1.00 61.59 104 ALA A C 1
ATOM 835 O O . ALA A 1 104 ? 14.051 -20.580 -4.439 1.00 61.59 104 ALA A O 1
ATOM 836 N N . PRO A 1 105 ? 14.378 -19.444 -6.364 1.00 59.69 105 PRO A N 1
ATOM 837 C CA . PRO A 1 105 ? 13.986 -20.569 -7.195 1.00 59.69 105 PRO A CA 1
ATOM 838 C C . PRO A 1 105 ? 14.900 -21.755 -6.860 1.00 59.69 105 PRO A C 1
ATOM 840 O O . PRO A 1 105 ? 16.098 -21.533 -6.666 1.00 59.69 105 PRO A O 1
ATOM 843 N N . PRO A 1 106 ? 14.383 -22.991 -6.763 1.00 53.38 106 PRO A N 1
ATOM 844 C CA . PRO A 1 106 ? 15.258 -24.144 -6.624 1.00 53.38 106 PRO A CA 1
ATOM 845 C C . PRO A 1 106 ? 16.258 -24.134 -7.784 1.00 53.38 106 PRO A C 1
ATOM 847 O O . PRO A 1 106 ? 15.853 -23.969 -8.937 1.00 53.38 106 PRO A O 1
ATOM 850 N N . ASP A 1 107 ? 17.548 -24.280 -7.470 1.00 56.91 107 ASP A N 1
ATOM 851 C CA . ASP A 1 107 ? 18.602 -24.412 -8.472 1.00 56.91 107 ASP A CA 1
ATOM 852 C C . ASP A 1 107 ? 18.225 -25.563 -9.411 1.00 56.91 107 ASP A C 1
ATOM 854 O O . ASP A 1 107 ? 18.232 -26.737 -9.034 1.00 56.91 107 ASP A O 1
ATOM 858 N N . HIS A 1 108 ? 17.850 -25.228 -10.642 1.00 51.97 108 HIS A N 1
ATOM 859 C CA . HIS A 1 108 ? 17.706 -26.213 -11.699 1.00 51.97 108 HIS A CA 1
ATOM 860 C C . HIS A 1 108 ? 19.113 -26.556 -12.200 1.00 51.97 108 HIS A C 1
ATOM 862 O O . HIS A 1 108 ? 19.616 -25.920 -13.127 1.00 51.97 108 HIS A O 1
ATOM 868 N N . ALA A 1 109 ? 19.752 -27.513 -11.521 1.00 41.06 109 ALA A N 1
ATOM 869 C CA . ALA A 1 109 ? 20.933 -28.230 -12.003 1.00 41.06 109 ALA A CA 1
ATOM 870 C C . ALA A 1 109 ? 20.562 -29.237 -13.102 1.00 41.06 109 ALA A C 1
ATOM 872 O O . ALA A 1 109 ? 19.471 -29.849 -13.002 1.00 41.06 109 ALA A O 1
#

Secondary structure (DSSP, 8-state):
--S-TTS-HHHHHHHHHHHHHHHHHHHHHH--SSEEEEEE-----SSGGG----HHHHHHHHHHHHHHHHHTTEEEEES-S--TT-TTTHHHH-HHHHTT-PPPPP---

pLDDT: mean 92.79, std 10.46, range [41.06, 98.44]

InterPro domains:
  IPR017853 Glycoside hydrolase superfamily [SSF51445] (36-106)

Sequence (109 aa):
GAYMCNMPLEHIRPILQTCIQKYATGFAKYVDGLRAISEFSLGTYSTAALACDDPALLHMFLEEQVSTFAEHQIQPFFWTWKMPYGKTFEPGWSLKFITGQEEAPPDHA

=== Feature glossary ===
The record interleaves many kinds of information about one protein. Here is each kind framed as the question it answers.

Q: What are the backbone torsion angles?
A: φ (phi) and ψ (psi) are the two rotatable backbone dihedrals per residue: φ is the C(i-1)–N–Cα–C torsion, ψ is the N–Cα–C–N(i+1) torsion, both in degrees on (−180°, 180°]. α-helical residues cluster near (−60°, −45°); β-strand residues near (−120°, +130°). A Ramachandran plot is simply a scatter of (φ, ψ) for every residue.

Q: What is the amino-acid chain?
A: This is the polypeptide sequence — one letter per residue, N-terminus first. Length ranges from a few dozen residues for small domains to over a thousand for large multi-domain proteins.

Q: How mobile is each atom in the crystal?
A: For experimental (PDB) structures, the B-factor (temperature factor) quantifies the positional spread of each atom in the crystal — a combination of thermal vibration and static disorder — in u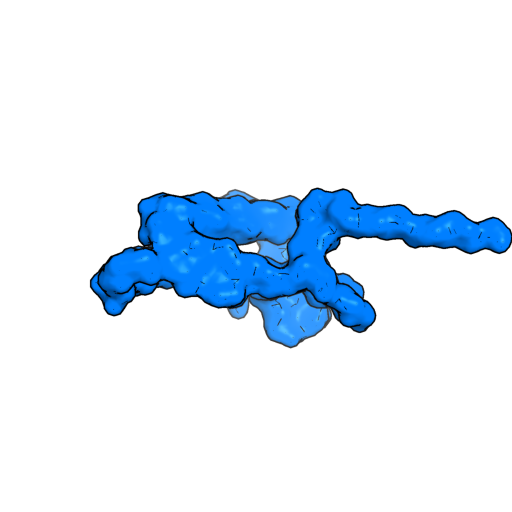nits of Å². High B-factors mark flexible loops or poorly resolved regions; low B-factors mark the rigid, well-ordered core.

Q: Are the domains correctly placed relative to each other?
A: Predicted Aligned Error (PAE) is an AlphaFold confidence matrix: entry (i, j) is the expected error in the position of residue j, in ångströms, when the prediction is superimposed on the true structure at residue i. Low PAE within a block of residues means that block is internally rigid and well-predicted; high PAE between two blocks means their relative placement is uncertain even if each block individually is confident.

Q: How confident is the AlphaFold model at each residue?
A: pLDDT is the predicted lDDT-Cα score: AlphaFold's confidence that the local environment of each residue (all inter-atomic distances within 15 Å) is correctly placed. It is a per-residue number between 0 and 100, with higher meaning more reliable.

Q: What family and function is it annotated with?
A: Functional annotations link the protein to curated databases. InterPro entries identify conserved domains and families by matching the sequence against member-database signatures (Pfam, PROSITE, CDD, …). Gene Ontology (GO) terms describe molecular function, biological process, and cellular component in a controlled vocabulary. CATH places the structure in a hierarchical fold classification (Class/Architecture/Topology/Homologous-superfamily). The organism is the source species.

Q: How big and how compact is the whole molecule?
A: Three whole-structure scalars: the radius of gyration (RMS distance of Cα from centroid, in Å), the count of Cα–Cα contacts (pairs closer than 8 Å and separated by more than four residues in sequence — i.e. tertiary, not local, contacts), and the bounding-box dimensions. Together they distinguish compact globular folds from extended fibres or disordered chains.

Q: What known structures does this most resemble?
A: The Foldseek neighbor list gives the closest experimentally determined structures in the PDB, ranked by structural alignment. TM-score near 1 means near-identical fold; near 0.3 means only rough topology match. This is how one finds what a novel AlphaFold prediction most resembles in the solved-structure universe.

Q: Which residues are buried vs exposed?
A: SASA measures how much of the protein is reachable by solvent. It is computed by rolling a water-sized probe over the atomic surface and summing the exposed area (Å²). Per-residue SASA distinguishes core (buried, low SASA) from surface (exposed, high SASA) residues; total SASA is a whole-molecule size measure.

Q: Which residues are in helices, strands, or loops?
A: Eight-state secondary structure (DSSP): H is the canonical α-helix, G the tighter 3₁₀-helix, I the wider π-helix; E/B are β-structure, T and S are turns and bends, and '-' is everything else. DSSP derives these from the pattern of main-chain N–H···O=C hydrogen bonds, not from the sequence.

Q: Where is each backbone atom in 3D?
A: Structure coordinates are given as an mmCIF _atom_site loop: one row per atom with element, residue name, chain id, sequence number, and x/y/z position in Å. Only the four main-chain atoms per residue are included here; side chains are omitted to keep the record compact.

Q: What if only a Cα trace is available?
A: Three-state secondary structure (P-SEA) collapses the eight DSSP classes into helix (a), strand (b), and coil (c). P-SEA assigns these from Cα geometry alone — distances and angles — without requiring backbone oxygens, so it works on any Cα trace.

Q: What do the rendered images show?
A: The six renders are orthographic views along the three Cartesian axes in both directions. Representation (cartoon, sticks, or surface) and color scheme (sequence-rainbow or by-chain) vary across proteins so the training set covers all the common visualization conventions.

Q: What does the local fold look like, residue by residue?
A: Foldseek's 3Di representation compresses backbone geometry into a per-residue letter drawn from a learned twenty-state alphabet. It captures the tertiary interaction pattern around each residue — which residues are packed against it in space, regardless of where they are in sequence.

Q: What do the diagnostic plots show?
A: The contact map is a binary N×N matrix image: pixel (i, j) is dark where Cα_i and Cα_j are within 8 Å and |i−j|>4. Because the |i−j|>4 filter removes local helical contacts, off-diagonal stripes parallel to the main diagonal indicate parallel β-sheets; stripes perpendicular to it indicate antiparallel β-sheets. The Ramachandran plot scatters every residue's (φ, ψ) pair against the sterically allowed regions. The PAE heatmap renders the predicted-aligned-error matrix.